Protein AF-A0A2N2CHL4-F1 (afdb_monomer_lite)

Radius of gyration: 19.35 Å; chains: 1; bounding box: 40×44×55 Å

Foldseek 3Di:
DQDDDDPVRQLVQLLLQWHQDPVRWIWHADQVVRWIFTDDPVCVVVSVVLVCLLVVLVVQLCCCCPPVVHPNVVSNVVSVVSNVVSVVCCVPPPRVPTDIDDDDPVSSQCSHNLNSLLVDDLVVLVVCLVVLVVVLVVLVVCLVPVPDDPVVNVVSVVVSVVSVVVSVSSVVSNVVVD

Secondary structure (DSSP, 8-state):
--PPPPHHHHHHHHHTTEEE-TTS-EEEE-TTT--EEEE-HHHHHHHHHHHTHHHHHHHHHHHHHHTS---HHHHHHHHHHHHHHHHHHIIIIIGGGSPEE---HHHHHHTSHHHHHHTS-HHHHHHHHHHHHHHHHHHHHHHHHS---HHHHHHHHHHHHHHHHHHHHHHHHHHTT-

pLDDT: mean 85.33, std 6.59, range [40.25, 93.0]

Structure (mmCIF, N/CA/C/O backbone):
data_AF-A0A2N2CHL4-F1
#
_entry.id   AF-A0A2N2CHL4-F1
#
loop_
_atom_site.group_PDB
_atom_site.id
_atom_site.type_symbol
_atom_site.label_atom_id
_atom_site.label_alt_id
_atom_site.label_comp_id
_atom_site.label_asym_id
_atom_site.label_entity_id
_atom_site.label_seq_id
_atom_site.pdbx_PDB_ins_code
_atom_site.Cartn_x
_atom_site.Cartn_y
_atom_site.Cartn_z
_atom_site.occupancy
_atom_site.B_iso_or_equiv
_atom_site.auth_seq_id
_atom_site.auth_comp_id
_atom_site.auth_asym_id
_atom_site.auth_atom_id
_atom_site.pdbx_PDB_model_num
ATOM 1 N N . MET A 1 1 ? -5.326 -5.785 29.173 1.00 40.25 1 MET A N 1
ATOM 2 C CA . MET A 1 1 ? -5.072 -4.388 29.592 1.00 40.25 1 MET A CA 1
ATOM 3 C C . MET A 1 1 ? -5.176 -3.485 28.368 1.00 40.25 1 MET A C 1
ATOM 5 O O . MET A 1 1 ? -4.421 -3.689 27.429 1.00 40.25 1 MET A O 1
ATOM 9 N N . THR A 1 2 ? -6.129 -2.551 28.310 1.00 52.94 2 THR A N 1
ATOM 10 C CA . THR A 1 2 ? -6.296 -1.648 27.151 1.00 52.94 2 THR A CA 1
ATOM 11 C C . THR A 1 2 ? -5.715 -0.271 27.463 1.00 52.94 2 THR A C 1
ATOM 13 O O . THR A 1 2 ? -6.375 0.550 28.105 1.00 52.94 2 THR A O 1
ATOM 16 N N . ARG A 1 3 ? -4.475 -0.048 27.018 1.00 68.44 3 ARG A N 1
ATOM 17 C CA . ARG A 1 3 ? -3.791 1.253 26.997 1.00 68.44 3 ARG A CA 1
ATOM 18 C C . ARG A 1 3 ? -4.530 2.205 26.048 1.00 68.44 3 ARG A C 1
ATOM 20 O O . ARG A 1 3 ? -4.994 1.777 24.992 1.00 68.44 3 ARG A O 1
ATOM 27 N N . ASN A 1 4 ? -4.656 3.477 26.425 1.00 75.56 4 ASN A N 1
ATOM 28 C CA . ASN A 1 4 ? -5.119 4.510 25.498 1.00 75.56 4 ASN A CA 1
ATOM 29 C C . ASN A 1 4 ? -4.042 4.696 24.425 1.00 75.56 4 ASN A C 1
ATOM 31 O O . ASN A 1 4 ? -2.883 4.937 24.759 1.00 75.56 4 ASN A O 1
ATOM 35 N N . LEU A 1 5 ? -4.421 4.520 23.161 1.00 78.69 5 LEU A N 1
ATOM 36 C CA . LEU A 1 5 ? -3.490 4.621 22.043 1.00 78.69 5 LEU A CA 1
ATOM 37 C C . LEU A 1 5 ? -3.099 6.078 21.812 1.00 78.69 5 LEU A C 1
ATOM 39 O O . LEU A 1 5 ? -3.943 6.974 21.886 1.00 78.69 5 LEU A O 1
ATOM 43 N N . THR A 1 6 ? -1.832 6.311 21.490 1.00 84.94 6 THR A N 1
ATOM 44 C CA . THR A 1 6 ? -1.391 7.634 21.046 1.00 84.94 6 THR A CA 1
ATOM 45 C C . THR A 1 6 ? -1.982 7.956 19.663 1.00 84.94 6 THR A C 1
ATOM 47 O O . THR A 1 6 ? -2.388 7.050 18.917 1.00 84.94 6 THR A O 1
ATOM 50 N N . PRO A 1 7 ? -2.030 9.241 19.262 1.00 80.06 7 PRO A N 1
ATOM 51 C CA . PRO A 1 7 ? -2.443 9.615 17.909 1.00 80.06 7 PRO A CA 1
ATOM 52 C C . PRO A 1 7 ? -1.604 8.930 16.822 1.00 80.06 7 PRO A C 1
ATOM 54 O O . PRO A 1 7 ? -2.119 8.593 15.757 1.00 80.06 7 PRO A O 1
ATOM 57 N N . GLU A 1 8 ? -0.322 8.684 17.094 1.00 81.69 8 GLU A N 1
ATOM 58 C CA . GLU A 1 8 ? 0.582 8.003 16.166 1.00 81.69 8 GLU A CA 1
ATOM 59 C C . GLU A 1 8 ? 0.286 6.505 16.059 1.00 81.69 8 GLU A C 1
ATOM 61 O O . GLU A 1 8 ? 0.188 5.986 14.949 1.00 81.69 8 GLU A O 1
ATOM 66 N N . GLU A 1 9 ? 0.049 5.822 17.182 1.00 82.69 9 GLU A N 1
ATOM 67 C CA . GLU A 1 9 ? -0.351 4.408 17.193 1.00 82.69 9 GLU A CA 1
ATOM 68 C C . GLU A 1 9 ? -1.691 4.202 16.474 1.00 82.69 9 GLU A C 1
ATOM 70 O O . GLU A 1 9 ? -1.857 3.265 15.694 1.00 82.69 9 GLU A O 1
ATOM 75 N N . THR A 1 10 ? -2.639 5.120 16.675 1.00 83.75 10 THR A N 1
ATOM 76 C CA . THR A 1 10 ? -3.943 5.088 15.998 1.00 83.75 10 THR A CA 1
ATOM 77 C C . THR A 1 10 ? -3.786 5.250 14.485 1.00 83.75 10 THR A C 1
ATOM 79 O O . THR A 1 10 ? -4.427 4.537 13.713 1.00 83.75 10 THR A O 1
ATOM 82 N N . ARG A 1 11 ? -2.887 6.135 14.036 1.00 79.62 11 ARG A N 1
ATOM 83 C CA . ARG A 1 11 ? -2.563 6.295 12.609 1.00 79.62 11 ARG A CA 1
ATOM 84 C C . ARG A 1 11 ? -1.863 5.065 12.035 1.00 79.62 11 ARG A C 1
ATOM 86 O O . ARG A 1 11 ? -2.214 4.641 10.939 1.00 79.62 11 ARG A O 1
ATOM 93 N N . ALA A 1 12 ? -0.922 4.471 12.767 1.00 83.75 12 ALA A N 1
ATOM 94 C CA . ALA A 1 12 ? -0.235 3.248 12.351 1.00 83.75 12 ALA A CA 1
ATOM 95 C C . ALA A 1 12 ? -1.192 2.049 12.217 1.00 83.75 12 ALA A C 1
ATOM 97 O O . ALA A 1 12 ? -0.974 1.163 11.398 1.00 83.75 12 ALA A O 1
ATOM 98 N N . LEU A 1 13 ? -2.278 2.019 12.990 1.00 85.69 13 LEU A N 1
ATOM 99 C CA . LEU A 1 13 ? -3.350 1.040 12.804 1.00 85.69 13 LEU A CA 1
ATOM 100 C C . LEU A 1 13 ? -4.225 1.387 11.594 1.00 85.69 13 LEU A C 1
ATOM 102 O O . LEU A 1 13 ? -4.556 0.504 10.801 1.00 85.69 13 LEU A O 1
ATOM 106 N N . ALA A 1 14 ? -4.540 2.668 11.393 1.00 84.19 14 ALA A N 1
ATOM 107 C CA . ALA A 1 14 ? -5.341 3.115 10.259 1.00 84.19 14 ALA A CA 1
ATOM 108 C C . ALA A 1 14 ? -4.665 2.822 8.904 1.00 84.19 14 ALA A C 1
ATOM 110 O O . ALA A 1 14 ? -5.354 2.475 7.944 1.00 84.19 14 ALA A O 1
ATOM 111 N N . THR A 1 15 ? -3.328 2.861 8.815 1.00 83.19 15 THR A N 1
ATOM 112 C CA . THR A 1 15 ? -2.593 2.450 7.599 1.00 83.19 15 THR A CA 1
ATOM 113 C C . THR A 1 15 ? -2.779 0.966 7.269 1.00 83.19 15 THR A C 1
ATOM 115 O O . THR A 1 15 ? -2.799 0.597 6.092 1.00 83.19 15 THR A O 1
ATOM 118 N N . LEU A 1 16 ? -3.002 0.125 8.283 1.00 85.12 16 LEU A N 1
ATOM 119 C CA . LEU A 1 16 ? -3.364 -1.291 8.153 1.00 85.12 16 LEU A CA 1
ATOM 120 C C . LEU A 1 16 ? -4.878 -1.510 7.989 1.00 85.12 16 LEU A C 1
ATOM 122 O O . LEU A 1 16 ? -5.341 -2.648 7.967 1.00 85.12 16 LEU A O 1
ATOM 126 N N . SER A 1 17 ? -5.651 -0.432 7.836 1.00 87.56 17 SER A N 1
ATOM 127 C CA . SER A 1 17 ? -7.116 -0.435 7.796 1.00 87.56 17 SER A CA 1
ATOM 128 C C . SER A 1 17 ? -7.775 -0.956 9.077 1.00 87.56 17 SER A C 1
ATOM 130 O O . SER A 1 17 ? -8.823 -1.596 9.035 1.00 87.56 17 SER A O 1
ATOM 132 N N . ILE A 1 18 ? -7.155 -0.674 10.223 1.00 88.31 18 ILE A N 1
ATOM 133 C CA . ILE A 1 18 ? -7.629 -1.066 11.549 1.00 88.31 18 ILE A CA 1
ATOM 134 C C . ILE A 1 18 ? -8.021 0.194 12.323 1.00 88.31 18 ILE A C 1
ATOM 136 O O . ILE A 1 18 ? -7.250 1.150 12.388 1.00 88.31 18 ILE A O 1
ATOM 140 N N . PHE A 1 19 ? -9.191 0.184 12.959 1.00 88.19 19 PHE A N 1
ATOM 141 C CA . PHE A 1 19 ? -9.557 1.181 13.967 1.00 88.19 19 PHE A CA 1
ATOM 142 C C . PHE A 1 19 ? -9.876 0.510 15.299 1.00 88.19 19 PHE A C 1
ATOM 144 O O . PHE A 1 19 ? -10.062 -0.707 15.383 1.00 88.19 19 PHE A O 1
ATOM 151 N N . VAL A 1 20 ? -9.931 1.317 16.355 1.00 86.19 20 VAL A N 1
ATOM 152 C CA . VAL A 1 20 ? -10.370 0.867 17.673 1.00 86.19 20 VAL A CA 1
ATOM 153 C C . VAL A 1 20 ? -11.780 1.379 17.929 1.00 86.19 20 VAL A C 1
ATOM 155 O O . VAL A 1 20 ? -12.023 2.582 17.938 1.00 86.19 20 VAL A O 1
ATOM 158 N N . ASP A 1 21 ? -12.712 0.448 18.114 1.00 84.88 21 ASP A N 1
ATOM 159 C CA . ASP A 1 21 ? -14.112 0.738 18.430 1.00 84.88 21 ASP A CA 1
ATOM 160 C C . ASP A 1 21 ? -14.238 1.368 19.835 1.00 84.88 21 ASP A C 1
ATOM 162 O O . ASP A 1 21 ? -13.359 1.213 20.685 1.00 84.88 21 ASP A O 1
ATOM 166 N N . LYS A 1 22 ? -15.375 2.007 20.139 1.00 82.25 22 LYS A N 1
ATOM 167 C CA . LYS A 1 22 ?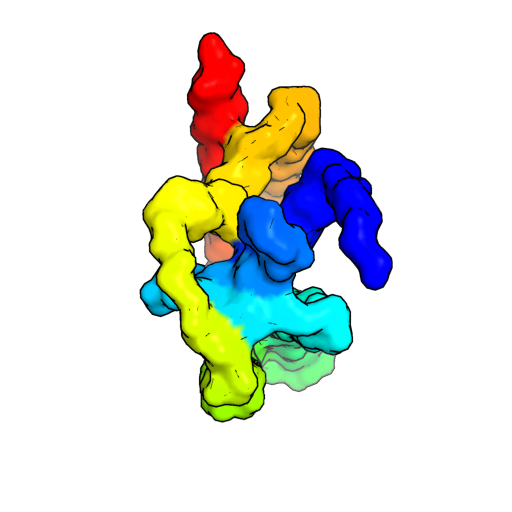 -15.699 2.584 21.460 1.00 82.25 22 LYS A CA 1
ATOM 168 C C . LYS A 1 22 ? -15.572 1.568 22.598 1.00 82.25 22 LYS A C 1
ATOM 170 O O . LYS A 1 22 ? -15.281 1.932 23.732 1.00 82.25 22 LYS A O 1
ATOM 175 N N . ARG A 1 23 ? -15.749 0.281 22.284 1.00 83.12 23 ARG A N 1
ATOM 176 C CA . ARG A 1 23 ? -15.558 -0.858 23.199 1.00 83.12 23 ARG A CA 1
ATOM 177 C C . ARG A 1 23 ? -14.090 -1.295 23.351 1.00 83.12 23 ARG A C 1
ATOM 179 O O . ARG A 1 23 ? -13.837 -2.370 23.881 1.00 83.12 23 ARG A O 1
ATOM 186 N N . LYS A 1 24 ? -13.131 -0.505 22.858 1.00 82.25 24 LYS A N 1
ATOM 187 C CA . LYS A 1 24 ? -11.682 -0.780 22.859 1.00 82.25 24 LYS A CA 1
ATOM 188 C C . LYS A 1 24 ? -11.288 -2.092 22.164 1.00 82.25 24 LYS A C 1
ATOM 190 O O . LYS A 1 24 ? -10.331 -2.752 22.561 1.00 82.25 24 LYS A O 1
ATOM 195 N N . ARG A 1 25 ? -12.027 -2.471 21.117 1.00 87.31 25 ARG A N 1
ATOM 196 C CA . ARG A 1 25 ? -11.750 -3.653 20.282 1.00 87.31 25 ARG A CA 1
ATOM 197 C C . ARG A 1 25 ? -11.092 -3.220 18.980 1.00 87.31 25 ARG A C 1
ATOM 199 O O . ARG A 1 25 ? -11.518 -2.223 18.403 1.00 87.31 25 ARG A O 1
ATOM 206 N N . TYR A 1 26 ? -10.111 -3.980 18.507 1.00 89.25 26 TYR A N 1
ATOM 207 C CA . TYR A 1 26 ? -9.520 -3.766 17.189 1.00 89.25 26 TYR A CA 1
ATOM 208 C C . TYR A 1 26 ? -10.460 -4.311 16.115 1.00 89.25 26 TYR A C 1
ATOM 210 O O . TYR A 1 26 ? -10.874 -5.472 16.168 1.00 89.25 26 TYR A O 1
ATOM 218 N N . VAL A 1 27 ? -10.798 -3.466 15.149 1.00 89.69 27 VAL A N 1
ATOM 219 C CA . VAL A 1 27 ? -11.664 -3.814 14.026 1.00 89.69 27 VAL A CA 1
ATOM 220 C C . VAL A 1 27 ? -10.899 -3.549 12.744 1.00 89.69 27 VAL A C 1
ATOM 222 O O . VAL A 1 27 ? -10.541 -2.411 12.445 1.00 89.69 27 VAL A O 1
ATOM 225 N N . TYR A 1 28 ? -10.636 -4.615 11.999 1.00 90.50 28 TYR A N 1
ATOM 226 C CA . TYR A 1 28 ? -10.090 -4.544 10.653 1.00 90.50 28 TYR A CA 1
ATOM 227 C C . TYR A 1 28 ? -11.220 -4.312 9.651 1.00 90.50 28 TYR A C 1
ATOM 229 O O . TYR A 1 28 ? -12.241 -4.993 9.712 1.00 90.50 28 TYR A O 1
ATOM 237 N N . VAL A 1 29 ? -11.034 -3.386 8.713 1.00 88.75 29 VAL A N 1
ATOM 238 C CA . VAL A 1 29 ? -11.984 -3.116 7.629 1.00 88.75 29 VAL A CA 1
ATOM 239 C C . VAL A 1 29 ? -11.398 -3.611 6.312 1.00 88.75 29 VAL A C 1
ATOM 241 O O . VAL A 1 29 ? -10.367 -3.113 5.853 1.00 88.75 29 VAL A O 1
ATOM 244 N N . ASP A 1 30 ? -12.072 -4.567 5.670 1.00 86.62 30 ASP A N 1
ATOM 245 C CA . ASP A 1 30 ? -11.689 -5.033 4.336 1.00 86.62 30 ASP A CA 1
ATOM 246 C C . ASP A 1 30 ? -11.893 -3.903 3.318 1.00 86.62 30 ASP A C 1
ATOM 248 O O . ASP A 1 30 ? -12.980 -3.341 3.168 1.00 86.62 30 ASP A O 1
ATOM 252 N N . ARG A 1 31 ? -10.829 -3.561 2.589 1.00 79.75 31 ARG A N 1
ATOM 253 C CA . ARG A 1 31 ? -10.834 -2.459 1.620 1.00 79.75 31 ARG A CA 1
ATOM 254 C C . ARG A 1 31 ? -11.763 -2.716 0.440 1.00 79.75 31 ARG A C 1
ATOM 256 O O . ARG A 1 31 ? -12.279 -1.737 -0.103 1.00 79.75 31 ARG A O 1
ATOM 263 N N . PHE A 1 32 ? -11.974 -3.978 0.073 1.00 79.06 32 PHE A N 1
ATOM 264 C CA . PHE A 1 32 ? -12.773 -4.368 -1.086 1.00 79.06 32 PHE A CA 1
ATOM 265 C C . PHE A 1 32 ? -14.244 -4.525 -0.717 1.00 79.06 32 PHE A C 1
ATOM 267 O O . PHE A 1 32 ? -15.102 -3.882 -1.311 1.00 79.06 32 PHE A O 1
ATOM 274 N N . THR A 1 33 ? -14.535 -5.326 0.310 1.00 82.25 33 THR A N 1
ATOM 275 C CA . THR A 1 33 ? -15.922 -5.619 0.711 1.00 82.25 33 THR A CA 1
ATOM 276 C C . THR A 1 33 ? -16.510 -4.595 1.681 1.00 82.25 33 THR A C 1
ATOM 278 O O . THR A 1 33 ? -17.712 -4.606 1.922 1.00 82.25 33 THR A O 1
ATOM 281 N N . LYS A 1 34 ? -15.680 -3.709 2.254 1.00 82.81 34 LYS A N 1
ATOM 282 C CA . LYS A 1 34 ? -16.042 -2.743 3.313 1.00 82.81 34 LYS A CA 1
ATOM 283 C C . LYS A 1 34 ? -16.613 -3.382 4.584 1.00 82.81 34 LYS A C 1
ATOM 285 O O . LYS A 1 34 ? -17.142 -2.674 5.440 1.00 82.81 34 LYS A O 1
ATOM 290 N N . LYS A 1 35 ? -16.473 -4.700 4.731 1.00 86.25 35 LYS A N 1
ATOM 291 C CA . LYS A 1 35 ? -16.874 -5.454 5.919 1.00 86.25 35 LYS A CA 1
ATOM 292 C C . LYS A 1 35 ? -15.869 -5.265 7.050 1.00 86.25 35 LYS A C 1
ATOM 294 O O . LYS A 1 35 ? -14.668 -5.145 6.797 1.00 86.25 35 LYS A O 1
ATOM 299 N N . GLY A 1 36 ? -16.359 -5.249 8.287 1.00 88.06 36 GLY A N 1
ATOM 300 C CA . GLY A 1 36 ? -15.523 -5.222 9.483 1.00 88.06 36 GLY A CA 1
ATOM 301 C C . GLY A 1 36 ? -15.318 -6.603 10.070 1.00 88.06 36 GLY A C 1
ATOM 302 O O . GLY A 1 36 ? -16.242 -7.406 10.098 1.00 88.06 36 GLY A O 1
ATOM 303 N N . TYR A 1 37 ? -14.132 -6.847 10.607 1.00 91.00 37 TYR A N 1
ATOM 304 C CA . TYR A 1 37 ? -13.777 -8.081 11.293 1.00 91.00 37 TYR A CA 1
ATOM 305 C C . TYR A 1 37 ? -13.111 -7.733 12.619 1.00 91.00 37 TYR A C 1
ATOM 307 O O . TYR A 1 37 ? -12.187 -6.915 12.660 1.00 91.00 37 TYR A O 1
ATOM 315 N N . GLN A 1 38 ? -13.574 -8.328 13.718 1.00 91.38 38 GLN A N 1
ATOM 316 C CA . GLN A 1 38 ? -12.929 -8.126 15.015 1.00 91.38 38 GLN A CA 1
ATOM 317 C C . GLN A 1 38 ? -11.656 -8.970 15.086 1.00 91.38 38 GLN A C 1
ATOM 319 O O . GLN A 1 38 ? -11.708 -10.184 14.909 1.00 91.38 38 GLN A O 1
ATOM 324 N N . ILE A 1 39 ? -10.530 -8.328 15.395 1.00 91.50 39 ILE A N 1
ATOM 325 C CA . ILE A 1 39 ? -9.213 -8.971 15.477 1.00 91.50 39 ILE A CA 1
ATOM 326 C C . ILE A 1 39 ? -8.634 -8.877 16.891 1.00 91.50 39 ILE A C 1
ATOM 328 O O . ILE A 1 39 ? -8.937 -7.953 17.653 1.00 91.50 39 ILE A O 1
ATOM 332 N N . GLY A 1 40 ? -7.792 -9.842 17.257 1.00 86.94 40 GLY A N 1
ATOM 333 C CA . GLY A 1 40 ? -6.998 -9.805 18.481 1.00 86.94 40 GLY A CA 1
ATOM 334 C C . GLY A 1 40 ? -5.621 -9.172 18.263 1.00 86.94 40 GLY A C 1
ATOM 335 O O . GLY A 1 40 ? -5.165 -9.000 17.136 1.00 86.94 40 GLY A O 1
ATOM 336 N N . GLN A 1 41 ? -4.897 -8.878 19.351 1.00 83.88 41 GLN A N 1
ATOM 337 C CA . GLN A 1 41 ? -3.514 -8.385 19.242 1.00 83.88 41 GLN A CA 1
ATOM 338 C C . GLN A 1 41 ? -2.575 -9.382 18.550 1.00 83.88 41 GLN A C 1
ATOM 340 O O . GLN A 1 41 ? -1.690 -8.969 17.806 1.00 83.88 41 GLN A O 1
ATOM 345 N N . LYS A 1 42 ? -2.798 -10.687 18.746 1.00 85.94 42 LYS A N 1
ATOM 346 C CA . LYS A 1 42 ? -2.043 -11.760 18.079 1.00 85.94 42 LYS A CA 1
ATOM 347 C C . LYS A 1 42 ? -2.144 -11.709 16.549 1.00 85.94 42 LYS A C 1
ATOM 349 O O . LYS A 1 42 ? -1.236 -12.160 15.866 1.00 85.94 42 LYS A O 1
ATOM 354 N N . ASP A 1 43 ? -3.222 -11.126 16.027 1.00 87.06 43 ASP A N 1
ATOM 355 C CA . ASP A 1 43 ? -3.504 -11.059 14.595 1.00 87.06 43 ASP A CA 1
ATOM 356 C C . ASP A 1 43 ? -2.882 -9.806 13.943 1.00 87.06 43 ASP A C 1
ATOM 358 O O . ASP A 1 43 ? -2.759 -9.728 12.719 1.00 87.06 43 ASP A O 1
ATOM 362 N N . LEU A 1 44 ? -2.435 -8.828 14.746 1.00 85.62 44 LEU A N 1
ATOM 363 C CA . LEU A 1 44 ? -1.808 -7.593 14.259 1.00 85.62 44 LEU A CA 1
ATOM 364 C C . LEU A 1 44 ? -0.475 -7.861 13.553 1.00 85.62 44 LEU A C 1
ATOM 366 O O . LEU A 1 44 ? -0.181 -7.233 12.535 1.00 85.62 44 LEU A O 1
ATOM 370 N N . SER A 1 45 ? 0.332 -8.791 14.072 1.00 86.94 45 SER A N 1
ATOM 371 C CA . SER A 1 45 ? 1.608 -9.174 13.453 1.00 86.94 45 SER A CA 1
ATOM 372 C C . SER A 1 45 ? 1.383 -9.818 12.086 1.00 86.94 45 SER A C 1
ATOM 374 O O . SER A 1 45 ? 2.070 -9.473 11.125 1.00 86.94 45 SER A O 1
ATOM 376 N N . PHE A 1 46 ? 0.371 -10.680 11.977 1.00 88.00 46 PHE A N 1
ATOM 377 C CA . PHE A 1 46 ? -0.026 -11.288 10.715 1.00 88.00 46 PHE A CA 1
ATOM 378 C C . PHE A 1 46 ? -0.482 -10.230 9.705 1.00 88.00 46 PHE A C 1
ATOM 380 O O . PHE A 1 46 ? 0.015 -10.221 8.584 1.00 88.00 46 PHE A O 1
ATOM 387 N N . LEU A 1 47 ? -1.351 -9.290 10.096 1.00 88.38 47 LEU A N 1
ATOM 388 C CA . LEU A 1 47 ? -1.801 -8.206 9.210 1.00 88.38 47 LEU A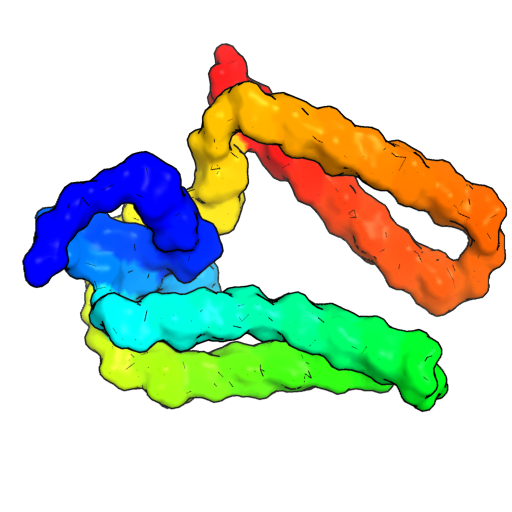 CA 1
ATOM 389 C C . LEU A 1 47 ? -0.655 -7.291 8.766 1.00 88.38 47 LEU A C 1
ATOM 391 O O . LEU A 1 47 ? -0.605 -6.887 7.602 1.00 88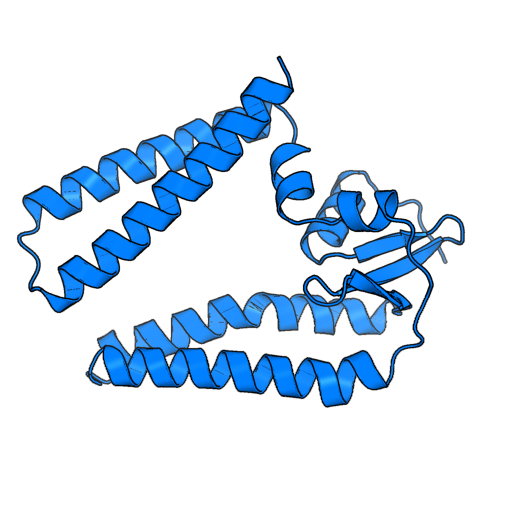.38 47 LEU A O 1
ATOM 395 N N . ARG A 1 48 ? 0.298 -7.004 9.658 1.00 87.94 48 ARG A N 1
ATOM 396 C CA . ARG A 1 48 ? 1.508 -6.252 9.311 1.00 87.94 48 ARG A CA 1
ATOM 397 C C . ARG A 1 48 ? 2.346 -7.005 8.280 1.00 87.94 48 ARG A C 1
ATOM 399 O O . ARG A 1 48 ? 2.723 -6.416 7.273 1.00 87.94 48 ARG A O 1
ATOM 406 N N . ASN A 1 49 ? 2.578 -8.300 8.473 1.00 87.75 49 ASN A N 1
ATOM 407 C CA . ASN A 1 49 ? 3.325 -9.117 7.514 1.00 87.75 49 ASN A CA 1
ATOM 408 C C . ASN A 1 49 ? 2.578 -9.235 6.180 1.00 87.75 49 ASN A C 1
ATOM 410 O O . ASN A 1 49 ? 3.170 -9.094 5.115 1.00 87.75 49 ASN A O 1
ATOM 414 N N . PHE A 1 50 ? 1.257 -9.395 6.228 1.00 88.56 50 PHE A N 1
ATOM 415 C CA . PHE A 1 50 ? 0.409 -9.430 5.047 1.00 88.56 50 PHE A CA 1
ATOM 416 C C . PHE A 1 50 ? 0.450 -8.109 4.267 1.00 88.56 50 PHE A C 1
ATOM 418 O O . PHE A 1 50 ? 0.366 -8.123 3.041 1.00 88.56 50 PHE A O 1
ATOM 425 N N . SER A 1 51 ? 0.625 -6.965 4.936 1.00 86.88 51 SER A N 1
ATOM 426 C CA . SER A 1 51 ? 0.811 -5.671 4.262 1.00 86.88 51 SER A CA 1
ATOM 427 C C . SER A 1 51 ? 2.110 -5.599 3.444 1.00 86.88 51 SER A C 1
ATOM 429 O O . SER A 1 51 ? 2.144 -4.925 2.416 1.00 86.88 51 SER A O 1
ATOM 431 N N . LEU A 1 52 ? 3.140 -6.365 3.828 1.00 89.69 52 LEU A N 1
ATOM 432 C CA . LEU A 1 52 ? 4.420 -6.438 3.117 1.00 89.69 52 LEU A CA 1
ATOM 433 C C . LEU A 1 52 ? 4.354 -7.284 1.838 1.00 89.69 52 LEU A C 1
ATOM 435 O O . LEU A 1 52 ? 5.318 -7.296 1.080 1.00 89.69 52 LEU A O 1
ATOM 439 N N . ARG A 1 53 ? 3.232 -7.956 1.542 1.00 89.50 53 ARG A N 1
ATOM 440 C CA . ARG A 1 53 ? 3.094 -8.804 0.343 1.00 89.50 53 ARG A CA 1
ATOM 441 C C . ARG A 1 53 ? 3.401 -8.072 -0.963 1.00 89.50 53 ARG A C 1
ATOM 443 O O . ARG A 1 53 ? 3.975 -8.662 -1.867 1.00 89.50 53 ARG A O 1
ATOM 450 N N . PHE A 1 54 ? 3.069 -6.782 -1.041 1.00 88.62 54 PHE A N 1
ATOM 451 C CA . PHE A 1 54 ? 3.380 -5.943 -2.201 1.00 88.62 54 PHE A CA 1
ATOM 452 C C . PHE A 1 54 ? 4.881 -5.696 -2.344 1.00 88.62 54 PHE A C 1
ATOM 454 O O . PHE A 1 54 ? 5.398 -5.736 -3.454 1.00 88.62 54 PHE A O 1
ATOM 461 N N . LEU A 1 55 ? 5.585 -5.502 -1.225 1.00 88.81 55 LEU A N 1
ATOM 462 C CA . LEU A 1 55 ? 7.040 -5.367 -1.220 1.00 88.81 55 LEU A CA 1
ATOM 463 C C . LEU A 1 55 ? 7.709 -6.679 -1.637 1.00 88.81 55 LEU A C 1
ATOM 465 O O . LEU A 1 55 ? 8.629 -6.662 -2.444 1.00 88.81 55 LEU A O 1
ATOM 469 N N . ILE A 1 56 ? 7.220 -7.812 -1.127 1.00 89.81 56 ILE A N 1
ATOM 470 C CA . ILE A 1 56 ? 7.722 -9.139 -1.501 1.00 89.81 56 ILE A CA 1
ATOM 471 C C . ILE A 1 56 ? 7.490 -9.389 -2.994 1.00 89.81 56 ILE A C 1
ATOM 473 O O . ILE A 1 56 ? 8.412 -9.803 -3.684 1.00 89.81 56 ILE A O 1
ATOM 477 N N . ALA A 1 57 ? 6.300 -9.088 -3.516 1.00 91.31 57 ALA A N 1
ATOM 478 C CA . ALA A 1 57 ? 6.004 -9.235 -4.940 1.00 91.31 57 ALA A CA 1
ATOM 479 C C . ALA A 1 57 ? 6.895 -8.342 -5.815 1.00 91.31 57 ALA A C 1
ATOM 481 O O . ALA A 1 57 ? 7.406 -8.798 -6.835 1.00 91.31 57 ALA A O 1
ATOM 482 N N . LEU A 1 58 ? 7.138 -7.098 -5.392 1.00 89.62 58 LEU A N 1
ATOM 483 C CA . LEU A 1 58 ? 8.077 -6.205 -6.067 1.00 89.62 58 LEU A CA 1
ATOM 484 C C . LEU A 1 58 ? 9.504 -6.768 -6.042 1.00 89.62 58 LEU A C 1
ATOM 486 O O . LEU A 1 58 ? 10.196 -6.727 -7.052 1.00 89.62 58 LEU A O 1
ATOM 490 N N . PHE A 1 59 ? 9.939 -7.328 -4.913 1.00 90.12 59 PHE A N 1
ATOM 491 C CA . PHE A 1 59 ? 11.252 -7.956 -4.800 1.00 90.12 59 PHE A CA 1
ATOM 492 C C . PHE A 1 59 ? 11.377 -9.177 -5.718 1.00 90.12 59 PHE A C 1
ATOM 494 O O . PHE A 1 59 ? 12.374 -9.307 -6.419 1.00 90.12 59 PHE A O 1
ATOM 501 N N . VAL A 1 60 ? 10.345 -10.025 -5.783 1.00 90.62 60 VAL A N 1
ATOM 502 C CA . VAL A 1 60 ? 10.277 -11.164 -6.713 1.00 90.62 60 VAL A CA 1
ATOM 503 C C . VAL A 1 60 ? 10.377 -10.692 -8.163 1.00 90.62 60 VAL A C 1
ATOM 505 O O . VAL A 1 60 ? 11.132 -11.280 -8.931 1.00 90.62 60 VAL A O 1
ATOM 508 N N . TYR A 1 61 ? 9.678 -9.613 -8.526 1.00 89.19 61 TYR A N 1
ATOM 509 C CA . TYR A 1 61 ? 9.780 -9.020 -9.859 1.00 89.19 61 TYR A CA 1
ATOM 510 C C . TYR A 1 61 ? 11.207 -8.547 -10.167 1.00 89.19 61 TYR A C 1
ATOM 512 O O . TYR A 1 61 ? 11.778 -8.936 -11.182 1.00 89.19 61 TYR A O 1
ATOM 520 N N . ILE A 1 62 ? 11.800 -7.748 -9.273 1.00 87.00 62 ILE A N 1
ATOM 521 C CA . ILE A 1 62 ? 13.142 -7.180 -9.461 1.00 87.00 62 ILE A CA 1
ATOM 522 C C . ILE A 1 62 ? 14.192 -8.289 -9.550 1.00 87.00 62 ILE A C 1
ATOM 524 O O . ILE A 1 62 ? 15.038 -8.259 -10.433 1.00 87.00 62 ILE A O 1
ATOM 528 N N . VAL A 1 63 ? 14.147 -9.280 -8.660 1.00 89.06 63 VAL A N 1
ATOM 529 C CA . VAL A 1 63 ? 15.090 -10.406 -8.679 1.00 89.06 63 VAL A CA 1
ATOM 530 C C . VAL A 1 63 ? 14.895 -11.258 -9.933 1.00 89.06 63 VAL A C 1
ATOM 532 O O . VAL A 1 63 ? 15.875 -11.612 -10.584 1.00 89.06 63 VAL A O 1
ATOM 535 N N . GLY A 1 64 ? 13.648 -11.558 -10.303 1.00 87.19 64 GLY A N 1
ATOM 536 C CA . GLY A 1 64 ? 13.339 -12.354 -11.490 1.00 87.19 64 GLY A CA 1
ATOM 537 C C . GLY A 1 64 ? 13.847 -11.708 -12.776 1.00 87.19 64 GLY A C 1
ATOM 538 O O . GLY A 1 64 ? 14.521 -12.357 -13.569 1.00 87.19 64 GLY A O 1
ATOM 539 N N . PHE A 1 65 ? 13.577 -10.417 -12.948 1.00 83.75 65 PHE A N 1
ATOM 540 C CA . PHE A 1 65 ? 13.983 -9.686 -14.141 1.00 83.75 65 PHE A CA 1
ATOM 541 C C . PHE A 1 65 ? 15.484 -9.353 -14.145 1.00 83.75 65 PHE A C 1
ATOM 543 O O . PHE A 1 65 ? 16.176 -9.621 -15.122 1.00 83.75 65 PHE A O 1
ATOM 550 N N . SER A 1 66 ? 16.017 -8.813 -13.044 1.00 80.12 66 SER A N 1
ATOM 551 C CA . SER A 1 66 ? 17.388 -8.284 -13.016 1.00 80.12 66 SER A CA 1
ATOM 552 C C . SER A 1 66 ? 18.467 -9.336 -12.754 1.00 80.12 66 SER A C 1
ATOM 554 O O . SER A 1 66 ? 19.572 -9.193 -13.267 1.00 80.12 66 SER A O 1
ATOM 556 N N . LEU A 1 67 ? 18.196 -10.357 -11.928 1.00 84.12 67 LEU A N 1
ATOM 557 C CA . LEU A 1 67 ? 19.201 -11.367 -11.552 1.00 84.12 67 LEU A CA 1
ATOM 558 C C . LEU A 1 67 ? 19.028 -12.677 -12.316 1.00 84.12 67 LEU A C 1
ATOM 560 O O . LEU A 1 67 ? 20.018 -13.268 -12.734 1.00 84.12 67 LEU A O 1
ATOM 564 N N . LEU A 1 68 ? 17.786 -13.133 -12.493 1.00 86.94 68 LEU A N 1
ATOM 565 C CA . LEU A 1 68 ? 17.499 -14.396 -13.181 1.00 86.94 68 LEU A CA 1
ATOM 566 C C . LEU A 1 68 ? 17.321 -14.229 -14.697 1.00 86.94 68 LEU A C 1
ATOM 568 O O . LEU A 1 68 ? 17.150 -15.232 -15.383 1.00 86.94 68 LEU A O 1
ATOM 572 N N . GLN A 1 69 ? 17.371 -12.988 -15.204 1.00 85.81 69 GLN A N 1
ATOM 573 C CA . GLN A 1 69 ? 17.219 -12.642 -16.625 1.00 85.81 69 GLN A CA 1
ATOM 574 C C . GLN A 1 69 ? 15.959 -13.246 -17.266 1.00 85.81 69 GLN A C 1
ATOM 576 O O . GLN A 1 69 ? 15.942 -13.593 -18.444 1.00 85.81 69 GLN A O 1
ATOM 581 N N . ILE A 1 70 ? 14.897 -13.391 -16.473 1.00 87.81 70 ILE A N 1
ATOM 582 C CA . ILE A 1 70 ? 13.591 -13.833 -16.953 1.00 87.81 70 ILE A CA 1
ATOM 583 C C . ILE A 1 70 ? 12.936 -12.659 -17.684 1.00 87.81 70 ILE A C 1
ATOM 585 O O . ILE A 1 70 ? 13.018 -11.527 -17.206 1.00 87.81 70 ILE A O 1
ATOM 589 N N . ASP A 1 71 ? 12.226 -12.926 -18.783 1.00 88.44 71 ASP A N 1
ATOM 590 C CA . ASP A 1 71 ? 11.457 -11.901 -19.491 1.00 88.44 71 ASP A CA 1
ATOM 591 C C . ASP A 1 71 ? 10.563 -11.093 -18.537 1.00 88.44 71 ASP A C 1
ATOM 593 O O . ASP A 1 71 ? 9.875 -11.642 -17.665 1.00 88.44 71 ASP A O 1
ATOM 597 N N . TRP A 1 72 ? 10.518 -9.775 -18.747 1.00 82.38 72 TRP A N 1
ATOM 598 C CA . TRP A 1 72 ? 9.806 -8.836 -17.874 1.00 82.38 72 TRP A CA 1
ATOM 599 C C . TRP A 1 72 ? 8.336 -9.223 -17.655 1.00 82.38 72 TRP A C 1
ATOM 601 O O . TRP A 1 72 ? 7.813 -9.093 -16.547 1.00 82.38 72 TRP A O 1
ATOM 611 N N . TRP A 1 73 ? 7.669 -9.751 -18.686 1.00 85.69 73 TRP A N 1
ATOM 612 C CA . TRP A 1 73 ? 6.262 -10.140 -18.626 1.00 85.69 73 TRP A CA 1
ATOM 613 C C . TRP A 1 73 ? 6.047 -11.411 -17.789 1.00 85.69 73 TRP A C 1
ATOM 615 O O . TRP A 1 73 ? 5.077 -11.483 -17.034 1.00 85.69 73 TRP A O 1
ATOM 625 N N . ILE A 1 74 ? 6.974 -12.377 -17.830 1.00 90.38 74 ILE A N 1
ATOM 626 C CA . ILE A 1 74 ? 6.931 -13.593 -16.999 1.00 90.38 74 ILE A CA 1
ATOM 627 C C . ILE A 1 74 ? 7.215 -13.235 -15.538 1.00 90.38 74 ILE A C 1
ATOM 629 O O . ILE A 1 74 ? 6.505 -13.693 -14.636 1.00 90.38 74 ILE A O 1
ATOM 633 N N . ALA A 1 75 ? 8.211 -12.380 -15.285 1.00 88.44 75 ALA A N 1
ATOM 634 C CA . ALA A 1 75 ? 8.504 -11.883 -13.943 1.00 88.44 75 ALA A CA 1
ATOM 635 C C . ALA A 1 75 ? 7.302 -11.114 -13.361 1.00 88.44 75 ALA A C 1
ATOM 637 O O . ALA A 1 75 ? 6.926 -11.324 -12.203 1.00 88.44 75 ALA A O 1
ATOM 638 N N . ALA A 1 76 ? 6.648 -10.273 -14.173 1.00 88.00 76 ALA A N 1
ATOM 639 C CA . ALA A 1 76 ? 5.445 -9.539 -13.784 1.00 88.00 76 ALA A CA 1
ATOM 640 C C . ALA A 1 76 ? 4.273 -10.479 -13.475 1.00 88.00 76 ALA A C 1
ATOM 642 O O . ALA A 1 76 ? 3.635 -10.340 -12.429 1.00 88.00 76 ALA A O 1
ATOM 643 N N . LEU A 1 77 ? 4.014 -11.468 -14.338 1.00 92.44 77 LEU A N 1
ATOM 644 C CA . LEU A 1 77 ? 2.979 -12.480 -14.115 1.00 92.44 77 LEU A CA 1
ATOM 645 C C . LEU A 1 77 ? 3.238 -13.292 -12.847 1.00 92.44 77 LEU A C 1
ATOM 647 O O . LEU A 1 77 ? 2.307 -13.546 -12.088 1.00 92.44 77 LEU A O 1
ATOM 651 N N . THR A 1 78 ? 4.491 -13.652 -12.576 1.00 92.56 78 THR A N 1
ATOM 652 C CA . THR A 1 78 ? 4.867 -14.407 -11.374 1.00 92.56 78 THR A CA 1
ATOM 653 C C . THR A 1 78 ? 4.620 -13.585 -10.107 1.00 92.56 78 THR A C 1
ATOM 655 O O . THR A 1 78 ? 4.001 -14.070 -9.157 1.00 92.56 78 THR A O 1
ATOM 658 N N . ALA A 1 79 ? 5.030 -12.313 -10.102 1.00 91.50 79 ALA A N 1
ATOM 659 C CA . ALA A 1 79 ? 4.781 -11.401 -8.988 1.00 91.50 79 ALA A CA 1
ATOM 660 C C . ALA A 1 79 ? 3.275 -11.169 -8.756 1.00 91.50 79 ALA A C 1
ATOM 662 O O . ALA A 1 79 ? 2.797 -11.241 -7.619 1.00 91.50 79 ALA A O 1
ATOM 663 N N . LEU A 1 80 ? 2.509 -10.944 -9.829 1.00 92.62 80 LEU A N 1
ATOM 664 C CA . LEU A 1 80 ? 1.054 -10.785 -9.773 1.00 92.62 80 LEU A CA 1
ATOM 665 C C . LEU A 1 80 ? 0.353 -12.063 -9.299 1.00 92.62 80 LEU A C 1
ATOM 667 O O . LEU A 1 80 ? -0.527 -11.994 -8.442 1.00 92.62 80 LEU A O 1
ATOM 671 N N . GLY A 1 81 ? 0.768 -13.227 -9.797 1.00 92.75 81 GLY A N 1
ATOM 672 C CA . GLY A 1 81 ? 0.260 -14.528 -9.371 1.00 92.75 81 GLY A CA 1
ATOM 673 C C . GLY A 1 81 ? 0.479 -14.760 -7.876 1.00 92.75 81 GLY A C 1
ATOM 674 O O . GLY A 1 81 ? -0.450 -15.151 -7.171 1.00 92.75 81 GLY A O 1
ATOM 675 N N . GLY A 1 82 ? 1.665 -14.416 -7.363 1.00 92.06 82 GLY A N 1
ATOM 676 C CA . GLY A 1 82 ? 1.966 -14.456 -5.930 1.00 92.06 82 GLY A CA 1
ATOM 677 C C . GLY A 1 82 ? 1.068 -13.530 -5.103 1.00 92.06 82 GLY A C 1
ATOM 678 O O . GLY A 1 82 ? 0.561 -13.933 -4.052 1.00 92.06 82 GLY A O 1
ATOM 679 N N . LEU A 1 83 ? 0.794 -12.315 -5.592 1.00 92.94 83 LEU A N 1
ATOM 680 C CA . LEU A 1 83 ? -0.149 -11.401 -4.939 1.00 92.94 83 LEU A CA 1
ATOM 681 C C . LEU A 1 83 ? -1.559 -11.981 -4.889 1.00 92.94 83 LEU A C 1
ATOM 683 O O . LEU A 1 83 ? -2.167 -11.994 -3.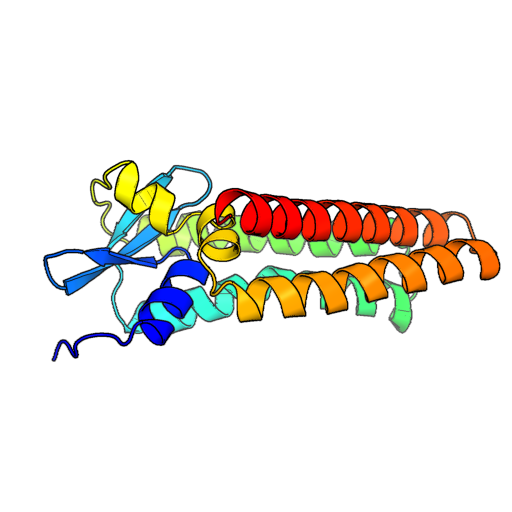818 1.00 92.94 83 LEU A O 1
ATOM 687 N N . VAL A 1 84 ? -2.058 -12.498 -6.009 1.00 92.50 84 VAL A N 1
ATOM 688 C CA . VAL A 1 84 ? -3.395 -13.096 -6.083 1.00 92.50 84 VAL A CA 1
ATOM 689 C C . VAL A 1 84 ? -3.498 -14.309 -5.160 1.00 92.50 84 VAL A C 1
ATOM 691 O O . VAL A 1 84 ? -4.433 -14.389 -4.365 1.00 92.50 84 VAL A O 1
ATOM 694 N N . ALA A 1 85 ? -2.512 -15.207 -5.180 1.00 92.00 85 ALA A N 1
ATOM 695 C CA . ALA A 1 85 ? -2.465 -16.360 -4.287 1.00 92.00 85 ALA A CA 1
ATOM 696 C C . ALA A 1 85 ? -2.461 -15.934 -2.810 1.00 92.00 85 ALA A C 1
ATOM 698 O O . ALA A 1 85 ? -3.226 -16.465 -2.005 1.00 92.00 85 ALA A O 1
ATOM 699 N N . SER A 1 86 ? -1.658 -14.928 -2.451 1.00 90.94 86 SER A N 1
ATOM 700 C CA . SER A 1 86 ? -1.607 -14.416 -1.078 1.00 90.94 86 SER A CA 1
ATOM 701 C C . SER A 1 86 ? -2.939 -13.797 -0.629 1.00 90.94 86 SER A C 1
ATOM 703 O O . SER A 1 86 ? -3.360 -14.002 0.509 1.00 90.94 86 SER A O 1
ATOM 705 N N . GLU A 1 87 ? -3.641 -13.091 -1.520 1.00 90.56 87 GLU A N 1
ATOM 706 C CA . GLU A 1 87 ? -4.959 -12.510 -1.251 1.00 90.56 87 GLU A CA 1
ATOM 707 C C . GLU A 1 87 ? -6.027 -13.603 -1.087 1.00 90.56 87 GLU A C 1
ATOM 709 O O . GLU A 1 87 ? -6.861 -13.524 -0.184 1.00 90.56 87 GLU A O 1
ATOM 714 N N . LEU A 1 88 ? -5.980 -14.658 -1.907 1.00 90.56 88 LEU A N 1
ATOM 715 C CA . LEU A 1 88 ? -6.874 -15.811 -1.782 1.00 90.56 88 LEU A CA 1
ATOM 716 C C . LEU A 1 88 ? -6.654 -16.550 -0.460 1.00 90.56 88 LEU A C 1
ATOM 718 O O . LEU A 1 88 ? -7.615 -16.800 0.269 1.00 90.56 88 LEU A O 1
ATOM 722 N N . LEU A 1 89 ? -5.397 -16.834 -0.106 1.00 89.44 89 LEU A N 1
ATOM 723 C CA . LEU A 1 89 ? -5.054 -17.452 1.175 1.00 89.44 89 LEU A CA 1
ATOM 724 C C . LEU A 1 89 ? -5.549 -16.599 2.347 1.00 89.44 89 LEU A C 1
ATOM 726 O O . LEU A 1 89 ? -6.158 -17.117 3.282 1.00 89.44 89 LEU A O 1
ATOM 730 N N . TYR A 1 90 ? -5.364 -15.283 2.271 1.00 89.00 90 TYR A N 1
ATOM 731 C CA . TYR A 1 90 ? -5.856 -14.348 3.275 1.00 89.00 90 TYR A CA 1
ATOM 732 C C . TYR A 1 90 ? -7.378 -14.402 3.448 1.00 89.00 90 TYR A C 1
ATOM 734 O O . TYR A 1 90 ? -7.878 -14.505 4.571 1.00 89.00 90 TYR A O 1
ATOM 742 N N . ARG A 1 91 ? -8.131 -14.380 2.347 1.00 88.25 91 ARG A N 1
ATOM 743 C CA . ARG A 1 91 ? -9.599 -14.411 2.387 1.00 88.25 91 ARG A CA 1
ATOM 744 C C . ARG A 1 91 ? -10.130 -15.738 2.919 1.00 88.25 91 ARG A C 1
ATOM 746 O O . ARG A 1 91 ? -11.012 -15.747 3.777 1.00 88.25 91 ARG A O 1
ATOM 753 N N . ILE A 1 92 ? -9.579 -16.847 2.434 1.00 88.81 92 ILE A N 1
ATOM 754 C CA . ILE A 1 92 ? -10.091 -18.188 2.726 1.00 88.81 92 ILE A CA 1
ATOM 755 C C . ILE A 1 92 ? -9.676 -18.654 4.125 1.00 88.81 92 ILE A C 1
ATOM 757 O O . ILE A 1 92 ? -10.496 -19.237 4.833 1.00 88.81 92 ILE A O 1
ATOM 761 N N . TYR A 1 93 ? -8.433 -18.395 4.544 1.00 87.50 93 TYR A N 1
ATOM 762 C CA . TYR A 1 93 ? -7.905 -18.926 5.803 1.00 87.50 93 TYR A CA 1
ATOM 763 C C . TYR A 1 93 ? -7.955 -17.945 6.967 1.00 87.50 93 TYR A C 1
ATOM 765 O O . TYR A 1 93 ? -8.186 -18.384 8.094 1.00 87.50 93 TYR A O 1
ATOM 773 N N . PHE A 1 94 ? -7.708 -16.655 6.735 1.00 88.06 94 PHE A N 1
ATOM 774 C CA . PHE A 1 94 ? -7.626 -15.673 7.815 1.00 88.06 94 PHE A CA 1
ATOM 775 C C . PHE A 1 94 ? -8.969 -14.977 8.041 1.00 88.06 94 PHE A C 1
ATOM 777 O O . PHE A 1 94 ? -9.539 -15.110 9.122 1.00 88.06 94 PHE A O 1
ATOM 784 N N . LEU A 1 95 ? -9.530 -14.315 7.020 1.00 86.00 95 LEU A N 1
ATOM 785 C CA . LEU A 1 95 ? -10.789 -13.573 7.179 1.00 86.00 95 LEU A CA 1
ATOM 786 C C . LEU A 1 95 ? -11.969 -14.475 7.544 1.00 86.00 95 LEU A C 1
ATOM 788 O O . LEU A 1 95 ? -12.765 -14.110 8.403 1.00 86.00 95 LEU A O 1
ATOM 792 N N . LYS A 1 96 ? -12.051 -15.679 6.965 1.00 87.25 96 LYS A N 1
ATOM 793 C CA . LYS A 1 96 ? -13.124 -16.642 7.265 1.00 87.25 96 LYS A CA 1
ATOM 794 C C . LYS A 1 96 ? -13.186 -17.058 8.743 1.00 87.25 96 LYS A C 1
ATOM 796 O O . LYS A 1 96 ? -14.242 -17.469 9.210 1.00 87.25 96 LYS A O 1
ATOM 801 N N . LYS A 1 97 ? -12.070 -16.980 9.477 1.00 88.56 97 LYS A N 1
ATOM 802 C CA . LYS A 1 97 ? -11.998 -17.354 10.901 1.00 88.56 97 LYS A CA 1
ATOM 803 C C . LYS A 1 97 ? -12.385 -16.215 11.845 1.00 88.56 97 LYS A C 1
ATOM 805 O O . LYS A 1 97 ? -12.530 -16.455 13.042 1.00 88.56 97 LYS A O 1
ATOM 810 N N . LEU A 1 98 ? -12.506 -14.990 11.339 1.00 88.69 98 LEU A N 1
ATOM 811 C CA . LEU A 1 98 ? -12.769 -13.813 12.154 1.00 88.69 98 LEU A CA 1
ATOM 812 C C . LEU A 1 98 ? -14.269 -13.503 12.195 1.00 88.69 98 LEU A C 1
ATOM 814 O O . LEU A 1 98 ? -14.938 -13.578 11.164 1.00 88.69 98 LEU A O 1
ATOM 818 N N . PRO A 1 99 ? -14.811 -13.112 13.360 1.00 87.75 99 PRO A N 1
ATOM 819 C CA . PRO A 1 99 ? -16.206 -12.714 13.456 1.00 87.75 99 PRO A CA 1
ATOM 820 C C . PRO A 1 99 ? -16.427 -11.368 12.754 1.00 87.75 99 PRO A C 1
ATOM 822 O O . PRO A 1 99 ? -15.714 -10.388 13.005 1.00 87.75 99 PRO A O 1
ATOM 825 N N . GLU A 1 100 ? -17.433 -11.334 11.880 1.00 89.44 100 GLU A N 1
ATOM 826 C CA . GLU A 1 100 ? -17.860 -10.127 11.173 1.00 89.44 100 GLU A CA 1
ATOM 827 C C . GLU A 1 100 ? -18.552 -9.158 12.148 1.00 89.44 100 GLU A C 1
ATOM 829 O O . GLU A 1 100 ? -19.318 -9.560 13.026 1.00 89.44 100 GLU A O 1
ATOM 834 N N . VAL A 1 101 ? -18.268 -7.865 12.007 1.00 88.19 101 VAL A N 1
ATOM 835 C CA . VAL A 1 101 ? -18.840 -6.792 12.824 1.00 88.19 101 VAL A CA 1
ATOM 836 C C . VAL A 1 101 ? -19.368 -5.695 11.913 1.00 88.19 101 VAL A C 1
ATOM 838 O O . VAL A 1 101 ? -18.715 -5.296 10.950 1.00 88.19 101 VAL A O 1
ATOM 841 N N . THR A 1 102 ? -20.539 -5.159 12.249 1.00 84.88 102 THR A N 1
ATOM 842 C CA . THR A 1 102 ? -21.128 -4.022 11.541 1.00 84.88 102 THR A CA 1
ATOM 843 C C . THR A 1 102 ? -20.279 -2.767 11.738 1.00 84.88 102 THR A C 1
ATOM 845 O O . THR A 1 102 ? -20.096 -2.299 12.863 1.00 84.88 102 THR A O 1
ATOM 848 N N . VAL A 1 103 ? -19.793 -2.193 10.637 1.00 83.00 103 VAL A N 1
ATOM 849 C CA . VAL A 1 103 ? -18.986 -0.963 10.629 1.00 83.00 103 VAL A CA 1
ATOM 850 C C . VAL A 1 103 ? -19.827 0.183 10.089 1.00 83.00 103 VAL A C 1
ATOM 852 O O . VAL A 1 103 ? -20.491 0.052 9.059 1.00 83.00 103 VAL A O 1
ATOM 855 N N . LYS A 1 104 ? -19.806 1.334 10.768 1.00 84.31 104 LYS A N 1
ATOM 856 C CA . LYS A 1 104 ? -20.456 2.540 10.248 1.00 84.31 104 LYS A CA 1
ATOM 857 C C . LYS A 1 104 ? -19.637 3.104 9.091 1.00 84.31 104 LYS A C 1
ATOM 859 O O . LYS A 1 104 ? -18.411 3.060 9.105 1.00 84.31 104 LYS A O 1
ATOM 864 N N . LYS A 1 105 ? -20.303 3.731 8.118 1.00 80.12 105 LYS A N 1
ATOM 865 C CA . LYS A 1 105 ? -19.628 4.359 6.965 1.00 80.12 105 LYS A CA 1
ATOM 866 C C . LYS A 1 105 ? -18.524 5.343 7.380 1.00 80.12 105 LYS A C 1
ATOM 868 O O . LYS A 1 105 ? -17.476 5.362 6.746 1.00 80.12 105 LYS A O 1
ATOM 873 N N . ALA A 1 106 ? -18.734 6.109 8.453 1.00 79.31 106 ALA A N 1
ATOM 874 C CA . ALA A 1 106 ? -17.739 7.044 8.982 1.00 79.31 106 ALA A CA 1
ATOM 875 C C . ALA A 1 106 ? -16.459 6.337 9.473 1.00 79.31 106 ALA A C 1
ATOM 877 O O . ALA A 1 106 ? -15.355 6.775 9.155 1.00 79.31 106 ALA A O 1
ATOM 878 N N . ASP A 1 107 ? -16.601 5.206 10.168 1.00 80.69 107 ASP A N 1
ATOM 879 C CA . ASP A 1 107 ? -15.468 4.419 10.671 1.00 80.69 107 ASP A CA 1
ATOM 880 C C . ASP A 1 107 ? -14.728 3.713 9.524 1.00 80.69 107 ASP A C 1
ATOM 882 O O . ASP A 1 107 ? -13.504 3.658 9.501 1.00 80.69 107 ASP A O 1
ATOM 886 N N . ALA A 1 108 ? -15.453 3.244 8.504 1.00 78.19 108 ALA A N 1
ATOM 887 C CA . ALA A 1 108 ? -14.834 2.695 7.297 1.00 78.19 108 ALA A CA 1
ATOM 888 C C . ALA A 1 108 ? -14.066 3.763 6.495 1.00 78.19 108 ALA A C 1
ATOM 890 O O . ALA A 1 108 ? -13.046 3.471 5.867 1.00 78.19 108 ALA A O 1
ATOM 891 N N . GLN A 1 109 ? -14.545 5.010 6.504 1.00 79.69 109 GLN A N 1
ATOM 892 C CA . GLN A 1 109 ? -13.869 6.126 5.851 1.00 79.69 109 GLN A CA 1
ATOM 893 C C . GLN A 1 109 ? -12.625 6.578 6.620 1.00 79.69 109 GLN A C 1
ATOM 895 O O . GLN A 1 109 ? -11.640 6.924 5.971 1.00 79.69 109 GLN A O 1
ATOM 900 N N . SER A 1 110 ? -12.622 6.559 7.955 1.00 75.19 110 SER A N 1
ATOM 901 C CA . SER A 1 110 ? -11.467 7.006 8.751 1.00 75.19 110 SER A CA 1
ATOM 902 C C . SER A 1 110 ? -10.212 6.154 8.519 1.00 75.19 110 SER A C 1
ATOM 904 O O . SER A 1 110 ? -9.098 6.666 8.590 1.00 75.19 110 SER A O 1
ATOM 906 N N . VAL A 1 111 ? -10.394 4.883 8.151 1.00 80.06 111 VAL A N 1
ATOM 907 C CA . VAL A 1 111 ? -9.316 3.929 7.835 1.00 80.06 111 VAL A CA 1
ATOM 908 C C . VAL A 1 111 ? -9.079 3.726 6.334 1.00 80.06 111 VAL A C 1
ATOM 910 O O . VAL A 1 111 ? -8.304 2.855 5.921 1.00 80.06 111 VAL A O 1
ATOM 913 N N . SER A 1 112 ? -9.762 4.505 5.492 1.00 81.19 112 SER A N 1
ATOM 914 C CA . SER A 1 112 ? -9.547 4.490 4.047 1.00 81.19 112 SER A CA 1
ATOM 915 C C . SER A 1 112 ? -8.168 5.054 3.724 1.00 81.19 112 SER A C 1
ATOM 917 O O . SER A 1 112 ? -7.809 6.117 4.224 1.00 81.19 112 SER A O 1
ATOM 919 N N . TRP A 1 113 ? -7.418 4.386 2.843 1.00 78.12 113 TRP A N 1
ATOM 920 C CA . TRP A 1 113 ? -6.056 4.792 2.473 1.00 78.12 113 TRP A CA 1
ATOM 921 C C . TRP A 1 113 ? -5.967 6.276 2.081 1.00 78.12 113 TRP A C 1
ATOM 923 O O . TRP A 1 113 ? -5.100 6.979 2.588 1.00 78.12 113 TRP A O 1
ATOM 933 N N . LEU A 1 114 ? -6.916 6.777 1.280 1.00 76.88 114 LEU A N 1
ATOM 934 C CA . LEU A 1 114 ? -6.973 8.193 0.890 1.00 76.88 114 LEU A CA 1
ATOM 935 C C . LEU A 1 114 ? -7.110 9.126 2.098 1.00 76.88 114 LEU A C 1
ATOM 937 O O . LEU A 1 114 ? -6.367 10.095 2.227 1.00 76.88 114 LEU A O 1
ATOM 941 N N . ASN A 1 115 ? -8.036 8.824 3.009 1.00 78.81 115 ASN A N 1
ATOM 942 C CA . ASN A 1 115 ? -8.256 9.650 4.193 1.00 78.81 115 ASN A CA 1
ATOM 943 C C . ASN A 1 115 ? -7.076 9.569 5.160 1.00 78.81 115 ASN A C 1
ATOM 945 O O . ASN A 1 115 ? -6.719 10.578 5.759 1.00 78.81 115 ASN A O 1
ATOM 949 N N . VAL A 1 116 ? -6.424 8.413 5.274 1.00 79.56 116 VAL A N 1
ATOM 950 C CA . VAL A 1 116 ? -5.210 8.270 6.082 1.00 79.56 116 VAL A CA 1
ATOM 951 C C . VAL A 1 116 ? -4.087 9.142 5.521 1.00 79.56 116 VAL A C 1
ATOM 953 O O . VAL A 1 116 ? -3.476 9.873 6.293 1.00 79.56 116 VAL A O 1
ATOM 956 N N . GLN A 1 117 ? -3.875 9.159 4.200 1.00 78.38 117 GLN A N 1
ATOM 957 C CA . GLN A 1 117 ? -2.856 10.020 3.586 1.00 78.38 117 GLN A CA 1
ATOM 958 C C . GLN A 1 117 ? -3.178 11.509 3.757 1.00 78.38 117 GLN A C 1
ATOM 960 O O . GLN A 1 117 ? -2.316 12.281 4.154 1.00 78.38 117 GLN A O 1
ATOM 965 N N . ILE A 1 118 ? -4.425 11.919 3.517 1.00 79.50 118 ILE A N 1
ATOM 966 C CA . ILE A 1 118 ? -4.835 13.334 3.549 1.00 79.50 118 ILE A CA 1
ATOM 967 C C . ILE A 1 118 ? -4.984 13.866 4.988 1.00 79.50 118 ILE A C 1
ATOM 969 O O . ILE A 1 118 ? -4.847 15.062 5.242 1.00 79.50 118 ILE A O 1
ATOM 973 N N . SER A 1 119 ? -5.256 13.000 5.965 1.00 77.56 119 SER A N 1
ATOM 974 C CA . SER A 1 119 ? -5.431 13.408 7.366 1.00 77.56 119 SER A CA 1
ATOM 975 C C . SER A 1 119 ? -4.119 13.738 8.085 1.00 77.56 119 SER A C 1
ATOM 977 O O . SER A 1 119 ? -4.169 14.317 9.173 1.00 77.56 119 SER A O 1
ATOM 979 N N . GLU A 1 120 ? -2.959 13.472 7.477 1.00 78.56 120 GLU A N 1
ATOM 980 C CA . GLU A 1 120 ? -1.644 13.783 8.043 1.00 78.56 120 GLU A CA 1
ATOM 981 C C . GLU A 1 120 ? -1.432 15.270 8.332 1.00 78.56 120 GLU A C 1
ATOM 983 O O . GLU A 1 120 ? -2.047 16.141 7.728 1.00 78.56 120 GLU A O 1
ATOM 988 N N . ASP A 1 121 ? -0.543 15.571 9.277 1.00 83.50 121 ASP A N 1
ATOM 989 C CA . ASP A 1 121 ? -0.209 16.950 9.632 1.00 83.50 121 ASP A CA 1
ATOM 990 C C . ASP A 1 121 ? 0.230 17.763 8.398 1.00 83.50 121 ASP A C 1
ATOM 992 O O . ASP A 1 121 ? 0.953 17.264 7.537 1.00 83.50 121 ASP A O 1
ATOM 996 N N . LYS A 1 122 ? -0.196 19.027 8.323 1.00 82.44 122 LYS A N 1
ATOM 997 C CA . LYS A 1 122 ? 0.057 19.935 7.199 1.00 82.44 122 LYS A CA 1
ATOM 998 C C . LYS A 1 122 ? 1.552 20.080 6.922 1.00 82.44 122 LYS A C 1
ATOM 1000 O O . LYS A 1 122 ? 1.960 20.082 5.763 1.00 82.44 122 LYS A O 1
ATOM 1005 N N . ALA A 1 123 ? 2.374 20.138 7.971 1.00 85.19 123 ALA A N 1
ATOM 1006 C CA . ALA A 1 123 ? 3.828 20.187 7.832 1.00 85.19 123 ALA A CA 1
ATOM 1007 C C . ALA A 1 123 ? 4.391 18.905 7.189 1.00 85.19 123 ALA A C 1
ATOM 1009 O O . ALA A 1 123 ? 5.210 18.981 6.273 1.00 85.19 123 ALA A O 1
ATOM 1010 N N . LYS A 1 124 ? 3.901 17.727 7.605 1.00 84.00 124 LYS A N 1
ATOM 1011 C CA . LYS A 1 124 ? 4.297 16.430 7.027 1.00 84.00 124 LYS A CA 1
ATOM 1012 C C . LYS A 1 124 ? 3.827 16.291 5.577 1.00 84.00 124 LYS A C 1
ATOM 1014 O O . LYS A 1 124 ? 4.615 15.873 4.733 1.00 84.00 124 LYS A O 1
ATOM 1019 N N . LEU A 1 125 ? 2.594 16.703 5.271 1.00 84.44 125 LEU A N 1
ATOM 1020 C CA . LEU A 1 125 ? 2.056 16.737 3.907 1.00 84.44 125 LEU A CA 1
ATOM 1021 C C . LEU A 1 125 ? 2.883 17.637 2.988 1.00 84.44 125 LEU A C 1
ATOM 1023 O O . LEU A 1 125 ? 3.216 17.226 1.882 1.00 84.44 125 LEU A O 1
ATOM 1027 N N . ARG A 1 126 ? 3.260 18.834 3.453 1.00 86.88 126 ARG A N 1
ATOM 1028 C CA . ARG A 1 126 ? 4.109 19.757 2.689 1.00 86.88 126 ARG A CA 1
ATOM 1029 C C . ARG A 1 126 ? 5.481 19.152 2.402 1.00 86.88 126 ARG A C 1
ATOM 1031 O O . ARG A 1 126 ? 5.932 19.203 1.263 1.00 86.88 126 ARG A O 1
ATOM 1038 N N . ASN A 1 127 ? 6.120 18.550 3.406 1.00 88.50 127 ASN A N 1
ATOM 1039 C CA . ASN A 1 127 ? 7.417 17.900 3.219 1.00 88.50 127 ASN A CA 1
ATOM 1040 C C . ASN A 1 127 ? 7.309 16.732 2.231 1.00 88.50 127 ASN A C 1
ATOM 1042 O O . ASN A 1 127 ? 8.108 16.651 1.305 1.00 88.50 127 ASN A O 1
ATOM 1046 N N . LYS A 1 128 ? 6.279 15.882 2.358 1.00 86.19 128 LYS A N 1
ATOM 1047 C CA . LYS A 1 128 ? 6.004 14.818 1.382 1.00 86.19 128 LYS A CA 1
ATOM 1048 C C . LYS A 1 128 ? 5.793 15.378 -0.021 1.00 86.19 128 LYS A C 1
ATOM 1050 O O . LYS A 1 128 ? 6.368 14.845 -0.959 1.00 86.19 128 LYS A O 1
ATOM 1055 N N . LEU A 1 129 ? 5.014 16.448 -0.172 1.00 90.81 129 LEU A N 1
ATOM 1056 C CA . LEU A 1 129 ? 4.777 17.076 -1.471 1.00 90.81 129 LEU A CA 1
ATOM 1057 C C . LEU A 1 129 ? 6.085 17.555 -2.109 1.00 90.81 129 LEU A C 1
ATOM 1059 O O . LEU A 1 129 ? 6.299 17.311 -3.290 1.00 90.81 129 LEU A O 1
ATOM 1063 N N . MET A 1 130 ? 6.972 18.182 -1.332 1.00 89.62 130 MET A N 1
ATOM 1064 C CA . MET A 1 130 ? 8.287 18.607 -1.820 1.00 89.62 130 MET A CA 1
ATOM 1065 C C . MET A 1 130 ? 9.154 17.411 -2.219 1.00 89.62 130 MET A C 1
ATOM 1067 O O . MET A 1 130 ? 9.705 17.402 -3.314 1.00 89.62 130 MET A O 1
ATOM 1071 N N . THR A 1 131 ? 9.252 16.383 -1.369 1.00 91.12 131 THR A N 1
ATOM 1072 C CA . THR A 1 131 ? 10.082 15.202 -1.647 1.00 91.12 131 THR A CA 1
ATOM 1073 C C . THR A 1 131 ? 9.578 14.421 -2.858 1.00 91.12 131 THR A C 1
ATOM 1075 O O . THR A 1 131 ? 10.352 14.135 -3.767 1.00 91.12 131 THR A O 1
ATOM 1078 N N . PHE A 1 132 ? 8.285 14.090 -2.896 1.00 90.25 132 PHE A N 1
ATOM 1079 C CA . PHE A 1 132 ? 7.698 13.342 -4.007 1.00 90.25 132 PHE A CA 1
ATOM 1080 C C . PHE A 1 132 ? 7.618 14.188 -5.277 1.00 90.25 132 PHE A C 1
ATOM 1082 O O . PHE A 1 132 ? 7.905 13.662 -6.342 1.00 90.25 132 PHE A O 1
ATOM 1089 N N . GLY A 1 133 ? 7.339 15.491 -5.175 1.00 91.00 133 GLY A N 1
ATOM 1090 C CA . GLY A 1 133 ? 7.377 16.407 -6.315 1.00 91.00 133 GLY A CA 1
ATOM 1091 C C . GLY A 1 133 ? 8.772 16.510 -6.933 1.00 91.00 133 GLY A C 1
ATOM 1092 O O . GLY A 1 133 ? 8.913 16.388 -8.147 1.00 91.00 133 GLY A O 1
ATOM 1093 N N . LEU A 1 134 ? 9.815 16.644 -6.107 1.00 93.00 134 LEU A N 1
ATOM 1094 C CA . LEU A 1 134 ? 11.201 16.632 -6.579 1.00 93.00 134 LEU A CA 1
ATOM 1095 C C . LEU A 1 134 ? 11.551 15.292 -7.239 1.00 93.00 134 LEU A C 1
ATOM 1097 O O . LEU A 1 134 ? 12.126 15.276 -8.325 1.00 93.00 134 LEU A O 1
ATOM 1101 N N . LEU A 1 135 ? 11.156 14.172 -6.627 1.00 92.69 135 LEU A N 1
ATOM 1102 C CA . LEU A 1 135 ? 11.368 12.839 -7.192 1.00 92.69 135 LEU A CA 1
ATOM 1103 C C . LEU A 1 135 ? 10.653 12.666 -8.541 1.00 92.69 135 LEU A C 1
ATOM 1105 O O . LEU A 1 135 ? 11.237 12.108 -9.467 1.00 92.69 135 LEU A O 1
ATOM 1109 N N . THR A 1 136 ? 9.421 13.168 -8.679 1.00 91.50 136 THR A N 1
ATOM 1110 C CA . THR A 1 136 ? 8.665 13.176 -9.941 1.00 91.50 136 THR A CA 1
ATOM 1111 C C . THR A 1 136 ? 9.411 13.941 -11.032 1.00 91.50 136 THR A C 1
ATOM 1113 O O . THR A 1 136 ? 9.490 13.453 -12.156 1.00 91.50 136 THR A O 1
ATOM 1116 N N . ILE A 1 137 ? 9.981 15.108 -10.717 1.00 91.94 137 ILE A N 1
ATOM 1117 C CA . ILE A 1 137 ? 10.728 15.921 -11.690 1.00 91.94 137 ILE A CA 1
ATOM 1118 C C . ILE A 1 137 ? 12.023 15.213 -12.101 1.00 91.94 137 ILE A C 1
ATOM 1120 O O . ILE A 1 137 ? 12.288 15.061 -13.290 1.00 91.94 137 ILE A O 1
ATOM 1124 N N . ILE A 1 138 ? 12.813 14.744 -11.131 1.00 91.69 138 ILE A N 1
ATOM 1125 C CA . ILE A 1 138 ? 14.096 14.075 -11.394 1.00 91.69 138 ILE A CA 1
ATOM 1126 C C . ILE A 1 138 ? 13.891 12.801 -12.222 1.00 91.69 138 ILE A C 1
ATOM 1128 O O . ILE A 1 138 ? 14.592 12.591 -13.210 1.00 91.69 138 ILE A O 1
ATOM 1132 N N . SER A 1 139 ? 12.922 11.960 -11.848 1.00 88.69 139 SER A N 1
ATOM 1133 C CA . SER A 1 139 ? 12.615 10.734 -12.601 1.00 88.69 139 SER A CA 1
ATOM 1134 C C . SER A 1 139 ? 12.155 11.035 -14.026 1.00 88.69 139 SER A C 1
ATOM 1136 O O . SER A 1 139 ? 12.638 10.396 -14.956 1.00 88.69 139 SER A O 1
ATOM 1138 N N . PHE A 1 140 ? 11.321 12.059 -14.223 1.00 89.00 140 PHE A N 1
ATOM 1139 C CA . PHE A 1 140 ? 10.890 12.479 -15.556 1.00 89.00 140 PHE A CA 1
ATOM 1140 C C . PHE A 1 140 ? 12.066 12.892 -16.447 1.00 89.00 140 PHE A C 1
ATOM 1142 O O . PHE A 1 140 ? 12.158 12.465 -17.596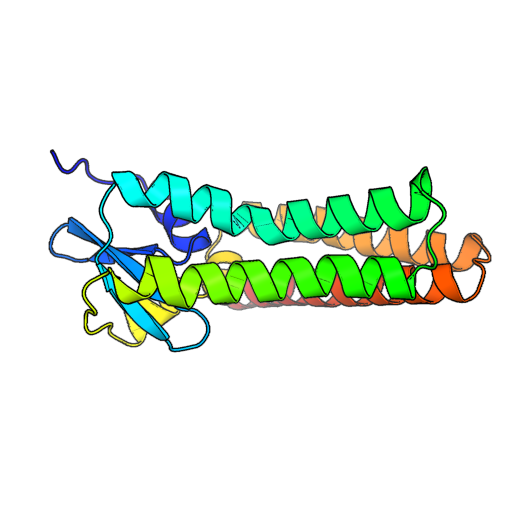 1.00 89.00 140 PHE A O 1
ATOM 1149 N N . VAL A 1 141 ? 12.994 13.681 -15.899 1.00 89.00 141 VAL A N 1
ATOM 1150 C CA . VAL A 1 141 ? 14.219 14.086 -16.598 1.00 89.00 141 VAL A CA 1
ATOM 1151 C C . VAL A 1 141 ? 15.037 12.853 -16.989 1.00 89.00 141 VAL A C 1
ATOM 1153 O O . VAL A 1 141 ? 15.401 12.715 -18.155 1.00 89.00 141 VAL A O 1
ATOM 1156 N N . PHE A 1 142 ? 15.265 11.910 -16.070 1.00 86.62 142 PHE A N 1
ATOM 1157 C CA . PHE A 1 142 ? 16.002 10.683 -16.389 1.00 86.62 142 PHE A CA 1
ATOM 1158 C C . PHE A 1 142 ? 15.358 9.863 -17.508 1.00 86.62 142 PHE A C 1
ATOM 1160 O O . PHE A 1 142 ? 16.080 9.358 -18.362 1.00 86.62 142 PHE A O 1
ATOM 1167 N N . ILE A 1 143 ? 14.027 9.767 -17.552 1.00 86.62 143 ILE A N 1
ATOM 1168 C CA . ILE A 1 143 ? 13.319 9.048 -18.621 1.00 86.62 143 ILE A CA 1
ATOM 1169 C C . ILE A 1 143 ? 13.620 9.652 -19.996 1.00 86.62 143 ILE A C 1
ATOM 1171 O O . ILE A 1 143 ? 13.845 8.906 -20.946 1.00 86.62 143 ILE A O 1
ATOM 1175 N N . ILE A 1 144 ? 13.665 10.983 -20.097 1.00 85.50 144 ILE A N 1
ATOM 1176 C CA . ILE A 1 144 ? 13.965 11.684 -21.355 1.00 85.50 144 ILE A CA 1
ATOM 1177 C C . ILE A 1 144 ? 15.417 11.440 -21.789 1.00 85.50 144 ILE A C 1
ATOM 1179 O O . ILE A 1 144 ? 15.675 11.216 -22.969 1.00 85.50 144 ILE A O 1
ATOM 1183 N N . PHE A 1 145 ? 16.369 11.472 -20.852 1.00 83.62 145 PHE A N 1
ATOM 1184 C CA . PHE A 1 145 ? 17.800 11.391 -21.172 1.00 83.62 145 PHE A CA 1
ATOM 1185 C C . PHE A 1 145 ? 18.338 9.968 -21.352 1.00 83.62 145 PHE A C 1
ATOM 1187 O O . PHE A 1 145 ? 19.318 9.775 -22.065 1.00 83.62 145 PHE A O 1
ATOM 1194 N N . ALA A 1 146 ? 17.739 8.971 -20.706 1.00 80.81 146 ALA A N 1
ATOM 1195 C CA . ALA A 1 146 ? 18.323 7.635 -20.618 1.00 80.81 146 ALA A CA 1
ATOM 1196 C C . ALA A 1 146 ? 18.147 6.763 -21.874 1.00 80.81 146 ALA A C 1
ATOM 1198 O O . ALA A 1 146 ? 18.687 5.660 -21.902 1.00 80.81 146 ALA A O 1
ATOM 1199 N N . ASN A 1 147 ? 17.414 7.236 -22.894 1.00 77.94 147 ASN A N 1
ATOM 1200 C CA . ASN A 1 147 ? 17.164 6.534 -24.163 1.00 77.94 147 ASN A CA 1
ATOM 1201 C C . ASN A 1 147 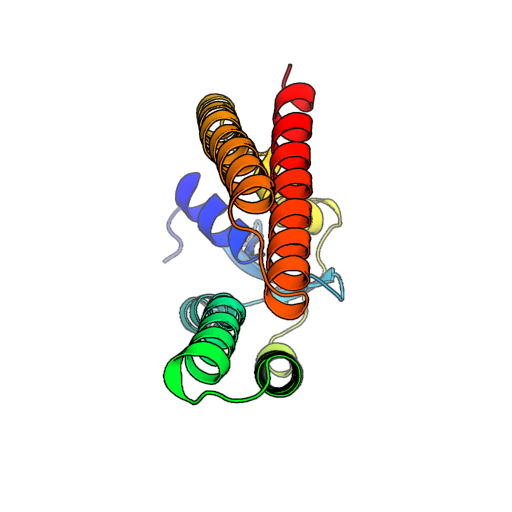? 16.866 5.032 -23.971 1.00 77.94 147 ASN A C 1
ATOM 1203 O O . ASN A 1 147 ? 17.516 4.159 -24.550 1.00 77.94 147 ASN A O 1
ATOM 1207 N N . TYR A 1 148 ? 15.926 4.738 -23.070 1.00 77.31 148 TYR A N 1
ATOM 1208 C CA . TYR A 1 148 ? 15.608 3.374 -22.669 1.00 77.31 148 TYR A CA 1
ATOM 1209 C C . TYR A 1 148 ? 15.092 2.535 -23.843 1.00 77.31 148 TYR A C 1
ATOM 1211 O O . TYR A 1 148 ? 14.317 3.009 -24.672 1.00 77.31 148 TYR A O 1
ATOM 1219 N N . GLN A 1 149 ? 15.446 1.246 -23.856 1.00 78.25 149 GLN A N 1
ATOM 1220 C CA . GLN A 1 149 ? 14.749 0.261 -24.686 1.00 78.25 149 GLN A CA 1
ATOM 1221 C C . GLN A 1 149 ? 13.256 0.214 -24.313 1.00 78.25 149 GLN A C 1
ATOM 1223 O O . GLN A 1 149 ? 12.890 0.482 -23.166 1.00 78.25 149 GLN A O 1
ATOM 1228 N N . ASN A 1 150 ? 12.396 -0.164 -25.265 1.00 79.00 150 ASN A N 1
ATOM 1229 C CA . ASN A 1 150 ? 10.931 -0.092 -25.130 1.00 79.00 150 ASN A CA 1
ATOM 1230 C C . ASN A 1 150 ? 10.380 -0.735 -23.839 1.00 79.00 150 ASN A C 1
ATOM 1232 O O . ASN A 1 150 ? 9.454 -0.200 -23.231 1.00 79.00 150 ASN A O 1
ATOM 1236 N N . GLU A 1 151 ? 10.966 -1.845 -23.388 1.00 72.31 151 GLU A N 1
ATOM 1237 C CA . GLU A 1 151 ? 10.536 -2.572 -22.181 1.00 72.31 151 GLU A CA 1
ATOM 1238 C C . GLU A 1 151 ? 10.803 -1.778 -20.887 1.00 72.31 151 GLU A C 1
ATOM 1240 O O . GLU A 1 151 ? 9.950 -1.675 -19.997 1.00 72.31 151 GLU A O 1
ATOM 1245 N N . TYR A 1 152 ? 11.967 -1.132 -20.808 1.00 76.19 152 TYR A N 1
ATOM 1246 C CA . TYR A 1 152 ? 12.341 -0.255 -19.697 1.00 76.19 152 TYR A CA 1
ATOM 1247 C C . TYR A 1 152 ? 11.588 1.077 -19.747 1.00 76.19 152 TYR A C 1
ATOM 1249 O O . TYR A 1 152 ? 11.204 1.618 -18.711 1.00 76.19 152 TYR A O 1
ATOM 1257 N N . LEU A 1 153 ? 11.314 1.594 -20.948 1.00 83.12 153 LEU A N 1
ATOM 1258 C CA . LEU A 1 153 ? 10.529 2.812 -21.119 1.00 83.12 153 LEU A CA 1
ATOM 1259 C C . LEU A 1 153 ? 9.106 2.634 -20.575 1.00 83.12 153 LEU A C 1
ATOM 1261 O O . LEU A 1 153 ? 8.608 3.507 -19.867 1.00 83.12 153 LEU A O 1
ATOM 1265 N N . PHE A 1 154 ? 8.465 1.494 -20.853 1.00 80.94 154 PHE A N 1
ATOM 1266 C CA . PHE A 1 154 ? 7.108 1.216 -20.380 1.00 80.94 154 PHE A CA 1
ATOM 1267 C C . PHE A 1 154 ? 7.031 1.123 -18.850 1.00 80.94 154 PHE A C 1
ATOM 1269 O O . PHE A 1 154 ? 6.159 1.730 -18.223 1.00 80.94 154 PHE A O 1
ATOM 1276 N N . THR A 1 155 ? 7.971 0.406 -18.230 1.00 78.94 155 THR A N 1
ATOM 1277 C CA . THR A 1 155 ? 8.038 0.279 -16.765 1.00 78.94 155 THR A CA 1
ATOM 1278 C C . THR A 1 155 ? 8.326 1.619 -16.089 1.00 78.94 155 THR A C 1
ATOM 1280 O O . THR A 1 155 ? 7.675 1.959 -15.097 1.00 78.94 155 THR A O 1
ATOM 1283 N N . MET A 1 156 ? 9.215 2.432 -16.661 1.00 84.38 156 MET A N 1
ATOM 1284 C CA . MET A 1 156 ? 9.486 3.781 -16.166 1.00 84.38 156 MET A CA 1
ATOM 1285 C C . MET A 1 156 ? 8.305 4.737 -16.362 1.00 84.38 156 MET A C 1
ATOM 1287 O O . MET A 1 156 ? 7.997 5.514 -15.460 1.00 84.38 156 MET A O 1
ATOM 1291 N N . ALA A 1 157 ? 7.589 4.655 -17.484 1.00 87.12 157 ALA A N 1
ATOM 1292 C CA . ALA A 1 157 ? 6.381 5.444 -17.715 1.00 87.12 157 ALA A CA 1
ATOM 1293 C C . ALA A 1 157 ? 5.271 5.092 -16.710 1.00 87.12 157 ALA A C 1
ATOM 1295 O O . ALA A 1 157 ? 4.623 5.986 -16.162 1.00 87.12 157 ALA A O 1
ATOM 1296 N N . ALA A 1 158 ? 5.086 3.803 -16.405 1.00 85.62 158 ALA A N 1
ATOM 1297 C CA . ALA A 1 158 ? 4.146 3.356 -15.379 1.00 85.62 158 ALA A CA 1
ATOM 1298 C C . ALA A 1 158 ? 4.532 3.878 -13.982 1.00 85.62 158 ALA A C 1
ATOM 1300 O O . ALA A 1 158 ? 3.678 4.375 -13.241 1.00 85.62 158 ALA A O 1
ATOM 1301 N N . PHE A 1 159 ? 5.822 3.828 -13.635 1.00 86.69 159 PHE A N 1
ATOM 1302 C CA . PHE A 1 159 ? 6.336 4.404 -12.392 1.00 86.69 159 PHE A CA 1
ATOM 1303 C C . PHE A 1 159 ? 6.122 5.926 -12.329 1.00 86.69 159 PHE A C 1
ATOM 1305 O O . PHE A 1 159 ? 5.679 6.452 -11.305 1.00 86.69 159 PHE A O 1
ATOM 1312 N N . GLN A 1 160 ? 6.345 6.629 -13.440 1.00 90.69 160 GLN A N 1
ATOM 1313 C CA . GLN A 1 160 ? 6.119 8.067 -13.549 1.00 90.69 160 GLN A CA 1
ATOM 1314 C C . GLN A 1 160 ? 4.647 8.434 -13.335 1.00 90.69 160 GLN A C 1
ATOM 1316 O O . GLN A 1 160 ? 4.337 9.348 -12.569 1.00 90.69 160 GLN A O 1
ATOM 1321 N N . ALA A 1 161 ? 3.728 7.705 -13.974 1.00 90.88 161 ALA A N 1
ATOM 1322 C CA . ALA A 1 161 ? 2.291 7.900 -13.802 1.00 90.88 161 ALA A CA 1
ATOM 1323 C C . ALA A 1 161 ? 1.866 7.700 -12.337 1.00 90.88 161 ALA A C 1
ATOM 1325 O O . ALA A 1 161 ? 1.088 8.494 -11.800 1.00 90.88 161 ALA A O 1
ATOM 1326 N N . TYR A 1 162 ? 2.427 6.690 -11.663 1.00 89.94 162 TYR A N 1
ATOM 1327 C CA . TYR A 1 162 ? 2.212 6.467 -10.234 1.00 89.94 162 TYR A CA 1
ATOM 1328 C C . TYR A 1 162 ? 2.693 7.649 -9.380 1.00 89.94 162 TYR A C 1
ATOM 1330 O O . TYR A 1 162 ? 1.951 8.117 -8.513 1.00 89.94 162 TYR A O 1
ATOM 1338 N N . LEU A 1 163 ? 3.902 8.162 -9.634 1.00 91.19 163 LEU A N 1
ATOM 1339 C CA . LEU A 1 163 ? 4.435 9.314 -8.905 1.00 91.19 163 LEU A CA 1
ATOM 1340 C C . LEU A 1 163 ? 3.560 10.557 -9.092 1.00 91.19 163 LEU A C 1
ATOM 1342 O O . LEU A 1 163 ? 3.226 11.213 -8.107 1.00 91.19 163 LEU A O 1
ATOM 1346 N N . PHE A 1 164 ? 3.133 10.852 -10.323 1.00 91.81 164 PHE A N 1
ATOM 1347 C CA . PHE A 1 164 ? 2.224 11.969 -10.593 1.00 91.81 164 PHE A CA 1
ATOM 1348 C C . PHE A 1 164 ? 0.898 11.829 -9.847 1.00 91.81 164 PHE A C 1
ATOM 1350 O O . PHE A 1 164 ? 0.462 12.773 -9.186 1.00 91.81 164 PHE A O 1
ATOM 1357 N N . PHE A 1 165 ? 0.276 10.650 -9.911 1.00 91.12 165 PHE A N 1
ATOM 1358 C CA . PHE A 1 165 ? -0.970 10.381 -9.201 1.00 91.12 165 PHE A CA 1
ATOM 1359 C C . PHE A 1 165 ? -0.810 10.589 -7.690 1.00 91.12 165 PHE A C 1
ATOM 1361 O O . PHE A 1 165 ? -1.609 11.287 -7.064 1.00 91.12 165 PHE A O 1
ATOM 1368 N N . TYR A 1 166 ? 0.246 10.028 -7.098 1.00 88.19 166 TYR A N 1
ATOM 1369 C CA . TYR A 1 166 ? 0.489 10.114 -5.662 1.00 88.19 166 TYR A CA 1
ATOM 1370 C C . TYR A 1 166 ? 0.776 11.551 -5.198 1.00 88.19 166 TYR A C 1
ATOM 1372 O O . TYR A 1 166 ? 0.187 12.017 -4.218 1.00 88.19 166 TYR A O 1
ATOM 1380 N N . THR A 1 167 ? 1.609 12.290 -5.936 1.00 89.69 167 THR A N 1
ATOM 1381 C CA . THR A 1 167 ? 1.871 13.716 -5.693 1.00 89.69 167 THR A CA 1
ATOM 1382 C C . THR A 1 167 ? 0.581 14.539 -5.803 1.00 89.69 167 THR A C 1
ATOM 1384 O O . THR A 1 167 ? 0.323 15.389 -4.950 1.00 89.69 167 THR A O 1
ATOM 1387 N N . GLY A 1 168 ? -0.283 14.237 -6.779 1.00 89.38 168 GLY A N 1
ATOM 1388 C CA . GLY A 1 168 ? -1.598 14.866 -6.934 1.00 89.38 168 GLY A CA 1
ATOM 1389 C C . GLY A 1 168 ? -2.541 14.615 -5.751 1.00 89.38 168 GLY A C 1
ATOM 1390 O O . GLY A 1 168 ? -3.173 15.551 -5.259 1.00 89.38 168 GLY A O 1
ATOM 1391 N N . VAL A 1 169 ? -2.593 13.384 -5.230 1.00 87.81 169 VAL A N 1
ATOM 1392 C CA . VAL A 1 169 ? -3.379 13.041 -4.027 1.00 87.81 169 VAL A CA 1
ATOM 1393 C C . VAL A 1 169 ? -2.903 13.837 -2.807 1.00 87.81 169 VAL A C 1
ATOM 1395 O O . VAL A 1 169 ? -3.726 14.361 -2.051 1.00 87.81 169 VAL A O 1
ATOM 1398 N N . ILE A 1 170 ? -1.586 13.964 -2.620 1.00 88.12 170 ILE A N 1
ATOM 1399 C CA . ILE A 1 170 ? -1.005 14.757 -1.527 1.00 88.12 170 ILE A CA 1
ATOM 1400 C C . ILE A 1 170 ? -1.344 16.241 -1.695 1.00 88.12 170 ILE A C 1
ATOM 1402 O O . ILE A 1 170 ? -1.765 16.880 -0.729 1.00 88.12 170 ILE A O 1
ATOM 1406 N N . ALA A 1 171 ? -1.198 16.783 -2.908 1.00 88.44 171 ALA A N 1
ATOM 1407 C CA . ALA A 1 171 ? -1.522 18.173 -3.209 1.00 88.44 171 ALA A CA 1
ATOM 1408 C C . ALA A 1 171 ? -2.996 18.474 -2.904 1.00 88.44 171 ALA A C 1
ATOM 1410 O O . ALA A 1 171 ? -3.290 19.418 -2.172 1.00 88.44 171 ALA A O 1
ATOM 1411 N N . TYR A 1 172 ? -3.918 17.625 -3.369 1.00 88.44 172 TYR A N 1
ATOM 1412 C CA . TYR A 1 172 ? -5.343 17.731 -3.052 1.00 88.44 172 TYR A CA 1
ATOM 1413 C C . TYR A 1 172 ? -5.595 17.736 -1.536 1.00 88.44 172 TYR A C 1
ATOM 1415 O O . TYR A 1 172 ? -6.351 18.566 -1.026 1.00 88.44 172 TYR A O 1
ATOM 1423 N N . GLY A 1 173 ? -4.926 16.846 -0.798 1.00 83.62 173 GLY A N 1
ATOM 1424 C CA . GLY A 1 173 ? -5.034 16.794 0.656 1.00 83.62 173 GLY A CA 1
ATOM 1425 C C . GLY A 1 173 ? -4.537 18.052 1.368 1.00 83.62 173 GLY A C 1
ATOM 1426 O O . GLY A 1 173 ? -5.118 18.454 2.376 1.00 83.62 173 GLY A O 1
ATOM 1427 N N . LEU A 1 174 ? -3.496 18.691 0.829 1.00 86.12 174 LEU A N 1
ATOM 1428 C CA . LEU A 1 174 ? -2.971 19.957 1.330 1.00 86.12 174 LEU A CA 1
ATOM 1429 C C . LEU A 1 174 ? -3.946 21.115 1.063 1.00 86.12 174 LEU A C 1
ATOM 1431 O O . LEU A 1 174 ? -4.222 21.887 1.979 1.00 86.12 174 LEU A O 1
ATOM 1435 N N . PHE A 1 175 ? -4.502 21.206 -0.152 1.00 84.44 175 PHE A N 1
ATOM 1436 C CA . PHE A 1 175 ? -5.465 22.251 -0.526 1.00 84.44 175 PHE A CA 1
ATOM 1437 C C . PHE A 1 175 ? -6.768 22.165 0.265 1.00 84.44 175 PHE A C 1
ATOM 1439 O O . PHE A 1 175 ? -7.286 23.192 0.675 1.00 84.44 175 PHE A O 1
ATOM 1446 N N . LYS A 1 176 ? -7.265 20.956 0.553 1.00 83.25 176 LYS A N 1
ATOM 1447 C CA . LYS A 1 176 ? -8.475 20.754 1.370 1.00 83.25 176 LYS A CA 1
ATOM 1448 C C . LYS A 1 176 ? -8.334 21.259 2.819 1.00 83.25 176 LYS A C 1
ATOM 1450 O O . LYS A 1 176 ? -9.335 21.397 3.515 1.00 83.25 176 LYS A O 1
ATOM 1455 N N . LYS A 1 177 ? -7.103 21.454 3.303 1.00 75.50 177 LYS A N 1
ATOM 1456 C CA . LYS A 1 177 ? -6.797 21.926 4.665 1.00 75.50 177 LYS A CA 1
ATOM 1457 C C . LYS A 1 177 ? -6.494 23.427 4.750 1.00 75.50 177 LYS A C 1
ATOM 1459 O O . LYS A 1 177 ? -6.213 23.899 5.854 1.00 75.50 177 LYS A O 1
ATOM 1464 N N . ASN A 1 178 ? -6.467 24.134 3.621 1.00 58.84 178 ASN A N 1
ATOM 1465 C CA . ASN A 1 178 ? -6.459 25.598 3.569 1.00 58.84 178 ASN A CA 1
ATOM 1466 C C . ASN A 1 178 ? -7.896 26.111 3.531 1.00 58.84 178 ASN A C 1
ATOM 1468 O O . ASN A 1 178 ? -8.107 27.187 4.121 1.00 58.84 178 ASN A O 1
#

Sequence (178 aa):
MTRNLTPEETRALATLSIFVDKRKRYVYVDRFTKKGYQIGQKDLSFLRNFSLRFLIALFVYIVGFSLLQIDWWIAALTALGGLVASELLYRIYFLKKLPEVTVKKADAQSVSWLNVQISEDKAKLRNKLMTFGLLTIISFVFIIFANYQNEYLFTMAAFQAYLFFYTGVIAYGLFKKN